Protein AF-A0A4W5R337-F1 (afdb_monomer_lite)

Structure (mmCIF, N/CA/C/O backbone):
data_AF-A0A4W5R337-F1
#
_entry.id   AF-A0A4W5R337-F1
#
loop_
_atom_site.group_PDB
_atom_site.id
_atom_site.type_symbol
_atom_site.label_atom_id
_atom_site.label_alt_id
_atom_site.label_comp_id
_atom_site.label_asym_id
_atom_site.label_entity_id
_atom_site.label_seq_id
_atom_site.pdbx_PDB_ins_code
_atom_site.Cartn_x
_atom_site.Cartn_y
_atom_site.Cartn_z
_atom_site.occupancy
_atom_site.B_iso_or_equiv
_atom_site.auth_seq_id
_atom_site.auth_comp_id
_atom_site.auth_asym_id
_atom_site.auth_atom_id
_atom_site.pdbx_PDB_model_num
ATOM 1 N N . MET A 1 1 ? -64.938 -0.905 4.206 1.00 42.12 1 MET A N 1
ATOM 2 C CA . MET A 1 1 ? -63.739 -0.829 5.069 1.00 42.12 1 MET A CA 1
ATOM 3 C C . MET A 1 1 ? -63.475 0.642 5.354 1.00 42.12 1 MET A C 1
ATOM 5 O O . MET A 1 1 ? -63.471 1.394 4.385 1.00 42.12 1 MET A O 1
ATOM 9 N N . PRO A 1 2 ? -63.363 1.083 6.617 1.00 43.53 2 PRO A N 1
ATOM 10 C CA . PRO A 1 2 ? -63.169 2.494 6.936 1.00 43.53 2 PRO A CA 1
ATOM 11 C C . PRO A 1 2 ? -61.743 2.933 6.580 1.00 43.53 2 PRO A C 1
ATOM 13 O O . PRO A 1 2 ? -60.781 2.204 6.815 1.00 43.53 2 PRO A O 1
ATOM 16 N N . THR A 1 3 ? -61.617 4.128 6.013 1.00 49.59 3 THR A N 1
ATOM 17 C CA . THR A 1 3 ? -60.335 4.786 5.750 1.00 49.59 3 THR A CA 1
ATOM 18 C C . THR A 1 3 ? -59.792 5.342 7.063 1.00 49.59 3 THR A C 1
ATOM 20 O O . THR A 1 3 ? -60.400 6.228 7.660 1.00 49.59 3 THR A O 1
ATOM 23 N N . ILE A 1 4 ? -58.662 4.807 7.529 1.00 48.38 4 ILE A N 1
ATOM 24 C CA . ILE A 1 4 ? -57.938 5.332 8.690 1.00 48.38 4 ILE A CA 1
ATOM 25 C C . ILE A 1 4 ? -57.113 6.537 8.227 1.00 48.38 4 ILE A C 1
ATOM 27 O O . ILE A 1 4 ? -56.077 6.384 7.584 1.00 48.38 4 ILE A O 1
ATOM 31 N N . THR A 1 5 ? -57.580 7.739 8.557 1.00 58.50 5 THR A N 1
ATOM 32 C CA . THR A 1 5 ? -56.793 8.974 8.468 1.00 58.50 5 THR A CA 1
ATOM 33 C C . THR A 1 5 ? -55.800 8.995 9.632 1.00 58.50 5 THR A C 1
ATOM 35 O O . THR A 1 5 ? -56.202 9.185 10.777 1.00 58.50 5 THR A O 1
ATOM 38 N N . GLN A 1 6 ? -54.511 8.772 9.359 1.00 52.09 6 GLN A N 1
ATOM 39 C CA . GLN A 1 6 ? -53.441 8.961 10.343 1.00 52.09 6 GLN A CA 1
ATOM 40 C C . GLN A 1 6 ? -53.028 10.437 10.383 1.00 52.09 6 GLN A C 1
ATOM 42 O O . GLN A 1 6 ? -52.437 10.960 9.440 1.00 52.09 6 GLN A O 1
ATOM 47 N N . THR A 1 7 ? -53.338 11.109 11.486 1.00 58.16 7 THR A N 1
ATOM 48 C CA . THR A 1 7 ? -52.700 12.359 11.912 1.00 58.16 7 THR A CA 1
ATOM 49 C C . THR A 1 7 ? -51.241 12.072 12.293 1.00 58.16 7 THR A C 1
ATOM 51 O O . THR A 1 7 ? -51.015 11.159 13.091 1.00 58.16 7 THR A O 1
ATOM 54 N N . PRO A 1 8 ? -50.235 12.813 11.791 1.00 50.66 8 PRO A N 1
ATOM 55 C CA . PRO A 1 8 ? -48.873 12.642 12.271 1.00 50.66 8 PRO A CA 1
ATOM 56 C C . PRO A 1 8 ? -48.726 13.393 13.600 1.00 50.66 8 PRO A C 1
ATOM 58 O O . PRO A 1 8 ? -48.792 14.618 13.642 1.00 50.66 8 PRO A O 1
ATOM 61 N N . LEU A 1 9 ? -48.560 12.648 14.695 1.00 50.72 9 LEU A N 1
ATOM 62 C CA . LEU A 1 9 ? -48.107 13.193 15.973 1.00 50.72 9 LEU A CA 1
ATOM 63 C C . LEU A 1 9 ? -46.600 13.467 15.888 1.00 50.72 9 LEU A C 1
ATOM 65 O O . LEU A 1 9 ? -45.795 12.545 15.741 1.00 50.72 9 LEU A O 1
ATOM 69 N N . GLU A 1 10 ? -46.237 14.744 15.993 1.00 53.50 10 GLU A N 1
ATOM 70 C CA . GLU A 1 10 ? -44.902 15.204 16.371 1.00 53.50 10 GLU A CA 1
ATOM 71 C C . GLU A 1 10 ? -44.474 14.533 17.683 1.00 53.50 10 GLU A C 1
ATOM 73 O O . GLU A 1 10 ? -45.163 14.641 18.695 1.00 53.50 10 GLU A O 1
ATOM 78 N N . GLY A 1 11 ? -43.328 13.845 17.678 1.00 52.38 11 GLY A N 1
ATOM 79 C CA . GLY A 1 11 ? -42.727 13.336 18.912 1.00 52.38 11 GLY A CA 1
ATOM 80 C C . GLY A 1 11 ? -42.077 11.963 18.803 1.00 52.38 11 GLY A C 1
ATOM 81 O O . GLY A 1 11 ? -42.525 11.009 19.425 1.00 52.38 11 GLY A O 1
ATOM 82 N N . SER A 1 12 ? -40.988 11.851 18.047 1.00 42.88 12 SER A N 1
ATOM 83 C CA . SER A 1 12 ? -39.876 10.951 18.388 1.00 42.88 12 SER A CA 1
ATOM 84 C C . SER A 1 12 ? -38.705 11.242 17.456 1.00 42.88 12 SER A C 1
ATOM 86 O O . SER A 1 12 ? -38.610 10.717 16.351 1.00 42.88 12 SER A O 1
ATOM 88 N N . ALA A 1 13 ? -37.790 12.102 17.904 1.00 53.56 13 ALA A N 1
ATOM 89 C CA . ALA A 1 13 ? -36.457 12.155 17.324 1.00 53.56 13 ALA A CA 1
ATOM 90 C C . ALA A 1 13 ? -35.762 10.823 17.647 1.00 53.56 13 ALA A C 1
ATOM 92 O O . ALA A 1 13 ? -35.083 10.686 18.663 1.00 53.56 13 ALA A O 1
ATOM 93 N N . GLN A 1 14 ? -35.987 9.809 16.806 1.00 58.34 14 GLN A N 1
ATOM 94 C CA . GLN A 1 14 ? -35.079 8.674 16.715 1.00 58.34 14 GLN A CA 1
ATOM 95 C C 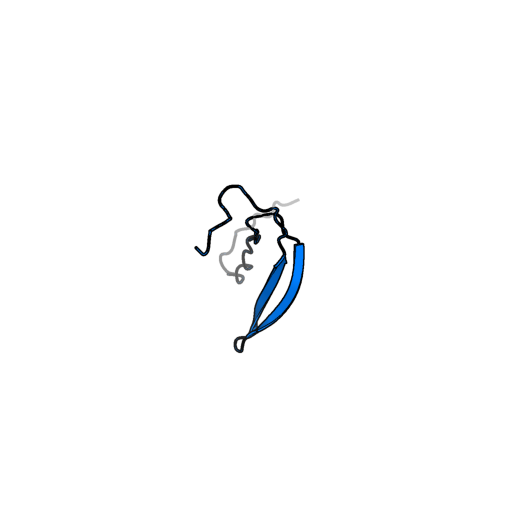. GLN A 1 14 ? -33.681 9.251 16.465 1.00 58.34 14 GLN A C 1
ATOM 97 O O . GLN A 1 14 ? -33.566 10.146 15.620 1.00 58.34 14 GLN A O 1
ATOM 102 N N . PRO A 1 15 ? -32.627 8.799 17.173 1.00 58.88 15 PRO A N 1
ATOM 103 C CA . PRO A 1 15 ? -31.270 9.189 16.823 1.00 58.88 15 PRO A CA 1
ATOM 104 C C . PRO A 1 15 ? -31.085 8.835 15.350 1.00 58.88 15 PRO A C 1
ATOM 106 O O . PRO A 1 15 ? -31.157 7.663 14.974 1.00 58.88 15 PRO A O 1
ATOM 109 N N . GLY A 1 16 ? -30.990 9.870 14.511 1.00 66.69 16 GLY A N 1
ATOM 110 C CA . GLY A 1 16 ? -30.965 9.717 13.066 1.00 66.69 16 GLY A CA 1
ATOM 111 C C . GLY A 1 16 ? -29.873 8.724 12.711 1.00 66.69 16 GLY A C 1
ATOM 112 O O . GLY A 1 16 ? -28.734 8.879 13.151 1.00 66.69 16 GLY A O 1
ATOM 113 N N . GLN A 1 17 ? -30.240 7.675 11.974 1.00 68.69 17 GLN A N 1
ATOM 114 C CA . GLN A 1 17 ? -29.282 6.689 11.491 1.00 68.69 17 GLN A CA 1
ATOM 115 C C . GLN A 1 17 ? -28.113 7.434 10.847 1.00 68.69 17 GLN A C 1
ATOM 117 O O . GLN A 1 17 ? -28.328 8.315 10.009 1.00 68.69 17 GLN A O 1
ATOM 122 N N . ALA A 1 18 ? -26.889 7.116 11.274 1.00 78.88 18 ALA A N 1
ATOM 123 C CA . ALA A 1 18 ? -25.697 7.729 10.714 1.00 78.88 18 ALA A CA 1
ATOM 124 C C . ALA A 1 18 ? -25.726 7.538 9.193 1.00 78.88 18 ALA A C 1
ATOM 126 O O . ALA A 1 18 ? -25.775 6.416 8.688 1.00 78.88 18 ALA A O 1
ATOM 127 N N . GLN A 1 19 ? -25.758 8.647 8.460 1.00 87.50 19 GLN A N 1
ATOM 128 C CA . GLN A 1 19 ? -25.752 8.604 7.008 1.00 87.50 19 GLN A CA 1
ATOM 129 C C . GLN A 1 19 ? -24.323 8.329 6.554 1.00 87.50 19 GLN A C 1
ATOM 131 O O . GLN A 1 19 ? -23.453 9.198 6.612 1.00 87.50 19 GLN A O 1
ATOM 136 N N . TYR A 1 20 ? -24.069 7.100 6.121 1.00 88.94 20 TYR A N 1
ATOM 137 C CA . TYR A 1 20 ? -22.773 6.721 5.582 1.00 88.94 20 TYR A CA 1
ATOM 138 C C . TYR A 1 20 ? -22.683 7.121 4.116 1.00 88.94 20 TYR A C 1
ATOM 140 O O . TYR A 1 20 ? -23.561 6.811 3.309 1.00 88.94 20 TYR A O 1
ATOM 148 N N . ARG A 1 21 ? -21.582 7.778 3.752 1.00 91.69 21 ARG A N 1
ATOM 149 C CA . ARG A 1 21 ? -21.239 8.040 2.358 1.00 91.69 21 ARG A CA 1
ATOM 150 C C . ARG A 1 21 ? -20.076 7.153 1.951 1.00 91.69 21 ARG A C 1
ATOM 152 O O . ARG A 1 21 ? -19.077 7.057 2.655 1.00 91.69 21 ARG A O 1
ATOM 159 N N . HIS A 1 22 ? -20.188 6.549 0.775 1.00 90.00 22 HIS A N 1
ATOM 160 C CA . HIS A 1 22 ? -19.080 5.819 0.180 1.00 90.00 22 HIS A CA 1
ATOM 161 C C . HIS A 1 22 ? -17.923 6.778 -0.156 1.00 90.00 22 HIS A C 1
ATOM 163 O O . HIS A 1 22 ? -18.097 7.720 -0.934 1.00 90.00 22 HIS A O 1
ATOM 169 N N . MET A 1 23 ? -16.745 6.525 0.419 1.00 89.75 23 MET A N 1
ATOM 170 C CA . MET A 1 23 ? -15.500 7.247 0.138 1.00 89.75 23 MET A CA 1
ATOM 171 C C . MET A 1 23 ? -14.404 6.263 -0.296 1.00 89.75 23 MET A C 1
ATOM 173 O O . MET A 1 23 ? -13.708 5.706 0.550 1.00 89.75 23 MET A O 1
ATOM 177 N N . PRO A 1 24 ? -14.239 6.025 -1.608 1.00 89.50 24 PRO A N 1
ATOM 178 C CA . PRO A 1 24 ? -13.194 5.144 -2.109 1.00 89.50 24 PRO A CA 1
ATOM 179 C C . PRO A 1 24 ? -11.826 5.837 -2.086 1.00 89.50 24 PRO A C 1
ATOM 181 O O . PRO A 1 24 ? -11.700 6.998 -2.478 1.00 89.50 24 PRO A O 1
ATOM 184 N N . ILE A 1 25 ? -10.788 5.093 -1.706 1.00 86.19 25 ILE A N 1
ATOM 185 C CA . ILE A 1 25 ? -9.387 5.528 -1.771 1.00 86.19 25 ILE A CA 1
ATOM 186 C C . ILE A 1 25 ? -8.809 5.062 -3.114 1.00 86.19 25 ILE A C 1
ATOM 188 O O . ILE A 1 25 ? -8.921 3.884 -3.453 1.00 86.19 25 ILE A O 1
ATOM 192 N N . ARG A 1 26 ? -8.210 5.971 -3.896 1.00 82.06 26 ARG A N 1
ATOM 193 C CA . ARG A 1 26 ? -7.615 5.657 -5.209 1.00 82.06 26 ARG A CA 1
ATOM 194 C C . ARG A 1 26 ? -6.116 5.936 -5.218 1.00 82.06 26 ARG A C 1
ATOM 196 O O . ARG A 1 26 ? -5.677 6.955 -4.691 1.00 82.06 26 ARG A O 1
ATOM 203 N N . GLY A 1 27 ? -5.352 5.046 -5.848 1.00 80.69 27 GLY A N 1
ATOM 204 C CA . GLY A 1 27 ? -3.958 5.298 -6.215 1.00 80.69 27 GLY A CA 1
ATOM 205 C C . GLY A 1 27 ? -3.862 6.123 -7.502 1.00 80.69 27 GLY A C 1
ATOM 206 O O . GLY A 1 27 ? -4.790 6.128 -8.308 1.00 80.69 27 GLY A O 1
ATOM 207 N N . SER A 1 28 ? -2.742 6.817 -7.700 1.00 80.81 28 SER A N 1
ATOM 208 C CA . SER A 1 28 ? -2.485 7.637 -8.895 1.00 80.81 28 SER A CA 1
ATOM 209 C C . SER A 1 28 ? -2.062 6.826 -10.123 1.00 80.81 28 SER A C 1
ATOM 211 O O . SER A 1 28 ? -2.131 7.327 -11.239 1.00 80.81 28 SER A O 1
ATOM 213 N N . THR A 1 29 ? -1.610 5.586 -9.934 1.00 86.25 29 THR A N 1
ATOM 214 C CA . THR A 1 29 ? -1.135 4.718 -11.014 1.00 86.25 29 THR A CA 1
ATOM 215 C C . THR A 1 29 ? -1.274 3.250 -10.645 1.00 86.25 29 THR A C 1
ATOM 217 O O . THR A 1 29 ? -1.288 2.888 -9.463 1.00 86.25 29 THR A O 1
ATOM 220 N N . ASP A 1 30 ? -1.270 2.405 -11.670 1.00 89.50 30 ASP A N 1
ATOM 221 C CA . ASP A 1 30 ? -1.198 0.958 -11.531 1.00 89.50 30 ASP A CA 1
ATOM 222 C C . ASP A 1 30 ? 0.016 0.563 -10.692 1.00 89.50 30 ASP A C 1
ATOM 224 O O . ASP A 1 30 ? 1.152 0.971 -10.950 1.00 89.50 30 ASP A O 1
ATOM 228 N N . SER A 1 31 ? -0.257 -0.185 -9.630 1.00 92.56 31 SER A N 1
ATOM 229 C CA . SER A 1 31 ? 0.718 -0.607 -8.633 1.00 92.56 31 SER A CA 1
ATOM 230 C C . SER A 1 31 ? 0.319 -1.978 -8.103 1.00 92.56 31 SER A C 1
ATOM 232 O O . SER A 1 31 ? -0.865 -2.313 -8.055 1.00 92.56 31 SER A O 1
ATOM 234 N N . TYR A 1 32 ? 1.295 -2.754 -7.650 1.00 95.50 32 TYR A N 1
ATOM 235 C CA . TYR A 1 32 ? 1.043 -4.018 -6.966 1.00 95.50 32 TYR A CA 1
ATOM 236 C C . TYR A 1 32 ? 0.977 -3.792 -5.458 1.00 95.50 32 TYR A C 1
ATOM 238 O O . TYR A 1 32 ? 1.794 -3.055 -4.907 1.00 95.50 32 TYR A O 1
ATOM 246 N N . ILE A 1 33 ? 0.034 -4.445 -4.778 1.00 95.56 33 ILE A N 1
ATOM 247 C CA . ILE A 1 33 ? 0.005 -4.461 -3.313 1.00 95.56 33 ILE A CA 1
ATOM 248 C C . ILE A 1 33 ? 1.111 -5.397 -2.840 1.00 95.56 33 ILE A C 1
ATOM 250 O O . ILE A 1 33 ? 1.079 -6.594 -3.112 1.00 95.56 33 ILE A O 1
ATOM 254 N N . GLU A 1 34 ? 2.089 -4.841 -2.139 1.00 96.94 34 GLU A N 1
ATOM 255 C CA . GLU A 1 34 ? 3.205 -5.609 -1.593 1.00 96.94 34 GLU A CA 1
ATOM 256 C C . GLU A 1 34 ? 2.938 -6.018 -0.146 1.00 96.94 34 GLU A C 1
ATOM 258 O O . GLU A 1 34 ? 3.209 -7.150 0.250 1.00 96.94 34 GLU A O 1
ATOM 263 N N . LYS A 1 35 ? 2.369 -5.107 0.651 1.00 97.38 35 LYS A N 1
ATOM 264 C CA . LYS A 1 35 ? 2.086 -5.358 2.064 1.00 97.38 35 LYS A CA 1
ATOM 265 C C . LYS A 1 35 ? 0.882 -4.562 2.538 1.00 97.38 35 LYS A C 1
ATOM 267 O O . LYS A 1 35 ? 0.746 -3.386 2.211 1.00 97.38 35 LYS A O 1
ATOM 272 N N . VAL A 1 36 ? 0.057 -5.185 3.371 1.00 97.50 36 VAL A N 1
ATOM 273 C CA . VAL A 1 36 ? -1.022 -4.519 4.105 1.00 97.50 36 VAL A CA 1
ATOM 274 C C . VAL A 1 36 ? -0.698 -4.593 5.589 1.00 97.50 36 VAL A C 1
ATOM 276 O O . VAL A 1 36 ? -0.346 -5.654 6.103 1.00 97.50 36 VAL A O 1
ATOM 279 N N . ILE A 1 37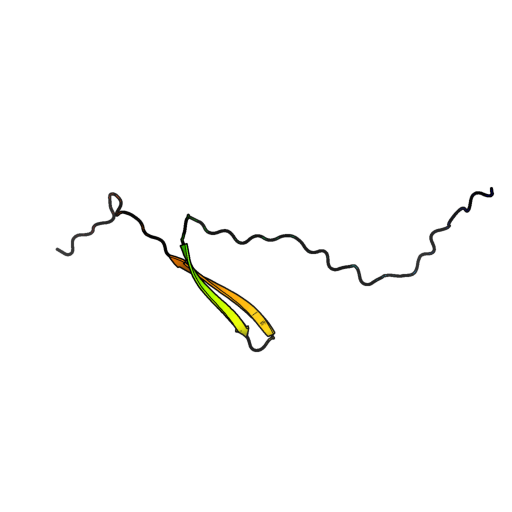 ? -0.784 -3.456 6.269 1.00 97.69 37 ILE A N 1
ATOM 280 C CA . ILE A 1 37 ? -0.593 -3.346 7.712 1.00 97.69 37 ILE A CA 1
ATOM 281 C C . ILE A 1 37 ? -1.856 -2.725 8.291 1.00 97.69 37 ILE A C 1
ATOM 283 O O . ILE A 1 37 ? -2.280 -1.651 7.865 1.00 97.69 37 ILE A O 1
ATOM 287 N N . ILE A 1 38 ? -2.427 -3.401 9.280 1.00 97.25 38 ILE A N 1
ATOM 288 C CA . ILE A 1 38 ? -3.559 -2.915 10.061 1.00 97.25 38 ILE A CA 1
ATOM 289 C C . ILE A 1 38 ? -3.029 -2.630 11.461 1.00 97.25 38 ILE A C 1
ATOM 291 O O . ILE A 1 38 ? -2.392 -3.487 12.072 1.00 97.25 38 ILE A O 1
ATOM 295 N N . SER A 1 39 ? -3.248 -1.415 11.942 1.00 97.06 39 SER A N 1
ATOM 296 C CA . SER A 1 39 ? -2.802 -0.968 13.263 1.00 97.06 39 SER A CA 1
ATOM 297 C C . SER A 1 39 ? -3.855 -0.074 13.900 1.00 97.06 39 SER A C 1
ATOM 299 O O . SER A 1 39 ? -4.622 0.557 13.178 1.00 97.06 39 SER A O 1
ATOM 301 N N . SER A 1 40 ? -3.863 0.022 15.223 1.00 97.50 40 SER A N 1
ATOM 302 C CA . SER A 1 40 ? -4.600 1.043 15.968 1.00 97.50 40 SER A CA 1
ATOM 303 C C . SER A 1 40 ? -3.627 1.949 16.723 1.00 97.50 40 SER A C 1
ATOM 305 O O . SER A 1 40 ? -2.481 1.567 16.981 1.00 97.50 40 SER A O 1
ATOM 307 N N . ASN A 1 41 ? -4.058 3.172 17.026 1.00 94.81 41 ASN A N 1
ATOM 308 C CA . ASN A 1 41 ? -3.352 4.057 17.952 1.00 94.81 41 ASN A CA 1
ATOM 309 C C . ASN A 1 41 ? -3.920 3.915 19.382 1.00 94.81 41 ASN A C 1
ATOM 311 O O . ASN A 1 41 ? -4.721 3.026 19.653 1.00 94.81 41 ASN A O 1
ATOM 315 N N . THR A 1 42 ? -3.495 4.790 20.297 1.00 96.19 42 THR A N 1
ATOM 316 C CA . THR A 1 42 ? -3.980 4.826 21.689 1.00 96.19 42 THR A CA 1
ATOM 317 C C . THR A 1 42 ? -5.433 5.280 21.834 1.00 96.19 42 THR A C 1
ATOM 319 O O . THR A 1 42 ? -6.011 5.077 22.893 1.00 96.19 42 THR A O 1
ATOM 322 N N . ASP A 1 43 ? -6.011 5.881 20.792 1.00 9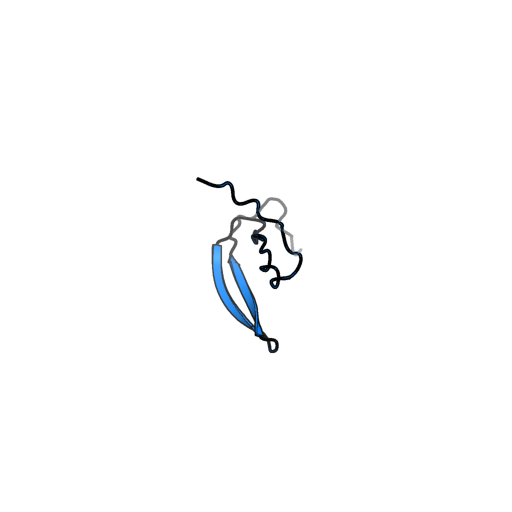6.25 43 ASP A N 1
ATOM 323 C CA . ASP A 1 43 ? -7.389 6.389 20.763 1.00 96.25 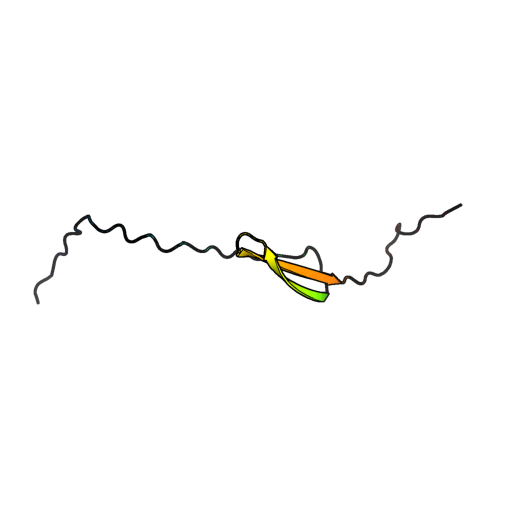43 ASP A CA 1
ATOM 324 C C . ASP A 1 43 ? -8.351 5.404 20.071 1.00 96.25 43 ASP A C 1
ATOM 326 O O . ASP A 1 43 ? -9.424 5.798 19.618 1.00 96.25 43 ASP A O 1
ATOM 330 N N . ASP A 1 44 ? -7.935 4.142 19.902 1.00 93.00 44 ASP A N 1
ATOM 331 C CA . ASP A 1 44 ? -8.657 3.092 19.169 1.00 93.00 44 ASP A CA 1
ATOM 332 C C . ASP A 1 44 ? -9.011 3.453 17.710 1.00 93.00 44 ASP A C 1
ATOM 334 O O . ASP A 1 44 ? -9.856 2.820 17.070 1.00 93.00 44 ASP A O 1
ATOM 338 N N . ALA A 1 45 ? -8.321 4.435 17.124 1.00 95.38 45 ALA A N 1
ATOM 339 C CA . ALA A 1 45 ? -8.471 4.771 15.717 1.00 95.38 45 ALA A CA 1
ATOM 340 C C . ALA A 1 45 ? -7.702 3.768 14.846 1.00 95.38 45 ALA A C 1
ATOM 342 O O . ALA A 1 45 ? -6.484 3.602 14.975 1.00 95.38 45 ALA A O 1
ATOM 343 N N . PHE A 1 46 ? -8.405 3.116 13.917 1.00 96.06 46 PHE A N 1
ATOM 344 C CA . PHE A 1 46 ? -7.797 2.179 12.975 1.00 96.06 46 PHE A CA 1
ATOM 345 C C . PHE A 1 46 ? -7.064 2.901 11.839 1.00 96.06 46 PHE A C 1
ATOM 347 O O . PHE A 1 46 ? -7.608 3.759 11.146 1.00 96.06 46 PHE A O 1
ATOM 354 N N . LEU A 1 47 ? -5.825 2.482 11.604 1.00 95.06 47 LEU A N 1
ATOM 355 C CA . LEU A 1 47 ? -4.948 2.916 10.526 1.00 95.06 47 LEU A CA 1
ATOM 356 C C . LEU A 1 47 ? -4.654 1.722 9.618 1.00 95.06 47 LEU A C 1
ATOM 358 O O . LEU A 1 47 ? -4.061 0.729 10.048 1.00 95.06 47 LEU A O 1
ATOM 362 N N . ILE A 1 48 ? -5.030 1.845 8.345 1.00 96.12 48 ILE A N 1
ATOM 363 C CA . ILE A 1 48 ? -4.751 0.854 7.303 1.00 96.12 48 ILE A CA 1
ATOM 364 C C . ILE A 1 48 ? -3.645 1.420 6.413 1.00 96.12 48 ILE A C 1
ATOM 366 O O . ILE A 1 48 ? -3.859 2.387 5.683 1.00 96.12 48 ILE A O 1
ATOM 370 N N . LYS A 1 49 ? -2.449 0.833 6.482 1.00 95.69 49 LYS A N 1
ATOM 371 C CA . LYS A 1 49 ? -1.298 1.221 5.657 1.00 95.69 49 LYS A CA 1
ATOM 372 C C . LYS A 1 49 ? -1.100 0.181 4.561 1.00 95.69 49 LYS A C 1
ATOM 374 O O . LYS A 1 49 ? -1.010 -1.012 4.847 1.00 95.69 49 LYS A O 1
ATOM 379 N N . ILE A 1 50 ? -1.001 0.633 3.316 1.00 95.00 50 ILE A N 1
ATOM 380 C CA . ILE A 1 50 ? -0.793 -0.230 2.150 1.00 95.00 50 ILE A CA 1
ATOM 381 C C . ILE A 1 50 ? 0.536 0.164 1.507 1.00 95.00 50 ILE A C 1
ATOM 383 O O . ILE A 1 50 ? 0.708 1.308 1.091 1.00 95.00 50 ILE A O 1
ATOM 387 N N . LEU A 1 51 ? 1.476 -0.778 1.438 1.00 95.50 51 LEU A N 1
ATOM 388 C CA . LEU A 1 51 ? 2.710 -0.630 0.675 1.00 95.50 51 LEU A CA 1
ATOM 389 C C . LEU A 1 51 ? 2.431 -1.016 -0.779 1.00 95.50 51 LEU A C 1
ATOM 391 O O . LEU A 1 51 ? 2.027 -2.149 -1.059 1.00 95.50 51 LEU A O 1
ATOM 395 N N . LEU A 1 52 ? 2.643 -0.064 -1.684 1.00 95.06 52 LEU A N 1
ATOM 396 C CA . LEU A 1 52 ? 2.454 -0.231 -3.119 1.00 95.06 52 LEU A CA 1
ATOM 397 C C . LEU A 1 52 ? 3.811 -0.305 -3.820 1.00 95.06 52 LEU A C 1
ATOM 399 O O . LEU A 1 52 ? 4.657 0.567 -3.629 1.00 95.06 52 LEU A O 1
ATOM 403 N N . ARG A 1 53 ? 3.992 -1.319 -4.668 1.00 95.00 53 ARG A N 1
ATOM 404 C CA . ARG A 1 53 ? 5.177 -1.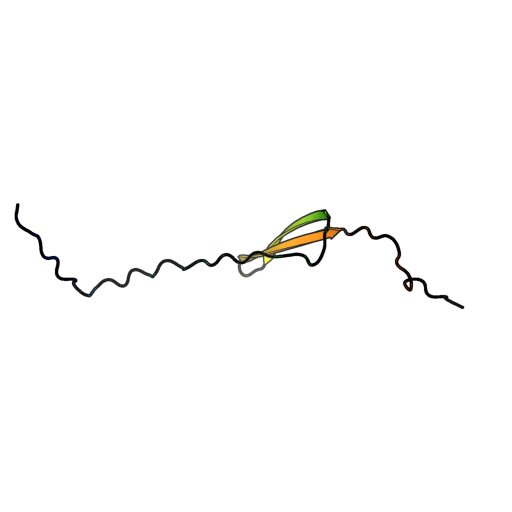494 -5.508 1.00 95.00 53 ARG A CA 1
ATOM 405 C C . ARG A 1 53 ? 4.882 -1.087 -6.940 1.00 95.00 53 ARG A C 1
ATOM 407 O O . ARG A 1 53 ? 3.927 -1.569 -7.551 1.00 95.00 53 ARG A O 1
ATOM 414 N N . GLN A 1 54 ? 5.759 -0.260 -7.492 1.00 94.25 54 GLN A N 1
ATOM 415 C CA . GLN A 1 54 ? 5.750 0.124 -8.898 1.00 94.25 54 GLN A CA 1
ATOM 416 C C . GLN A 1 54 ? 7.059 -0.314 -9.537 1.00 94.25 54 GLN A C 1
ATOM 418 O O . GLN A 1 54 ? 8.138 -0.130 -8.980 1.00 94.25 54 GLN A O 1
ATOM 423 N N . THR A 1 55 ? 6.964 -0.911 -10.716 1.00 91.81 55 THR A N 1
ATOM 424 C CA . THR A 1 55 ? 8.128 -1.233 -11.536 1.00 91.81 55 THR A CA 1
ATOM 425 C C . THR A 1 55 ? 7.964 -0.478 -12.838 1.00 91.81 55 THR A C 1
ATOM 427 O O . THR A 1 55 ? 7.065 -0.791 -13.616 1.00 91.81 55 THR A O 1
ATOM 430 N N . ARG A 1 56 ? 8.801 0.542 -13.049 1.00 91.12 56 ARG A N 1
ATOM 431 C CA . ARG A 1 56 ? 8.812 1.331 -14.282 1.00 91.12 56 ARG A CA 1
ATOM 432 C C . ARG A 1 56 ? 10.090 1.103 -15.067 1.00 91.12 56 ARG A C 1
ATOM 434 O O . ARG A 1 56 ? 11.130 0.745 -14.516 1.00 91.12 56 ARG A O 1
ATOM 441 N N . ARG A 1 57 ? 9.967 1.272 -16.379 1.00 90.75 57 ARG A N 1
ATOM 442 C CA . ARG A 1 57 ? 11.106 1.350 -17.288 1.00 90.75 57 ARG A CA 1
ATOM 443 C C . ARG A 1 57 ? 11.665 2.771 -17.218 1.00 90.75 57 ARG A C 1
ATOM 445 O O . ARG A 1 57 ? 10.842 3.679 -17.162 1.00 90.75 57 ARG A O 1
ATOM 452 N N . PRO A 1 58 ? 12.997 2.954 -17.233 1.00 92.00 58 PRO A N 1
ATOM 453 C CA . PRO A 1 58 ? 13.561 4.289 -17.266 1.00 92.00 58 PRO A CA 1
ATOM 454 C C . PRO A 1 58 ? 13.044 5.091 -18.459 1.00 92.00 58 PRO A C 1
ATOM 456 O O . PRO A 1 58 ? 12.967 4.559 -19.572 1.00 92.00 58 PRO A O 1
ATOM 459 N N . GLU A 1 59 ? 12.694 6.346 -18.216 1.00 91.75 59 GLU A N 1
ATOM 460 C CA . GLU A 1 59 ? 12.159 7.260 -19.228 1.00 91.75 59 GLU A CA 1
ATOM 461 C C . GLU A 1 59 ? 13.231 8.244 -19.724 1.00 91.75 59 GLU A C 1
ATOM 463 O O . GLU A 1 59 ? 14.306 8.410 -19.135 1.00 91.75 59 GLU A O 1
ATOM 468 N N . ILE A 1 60 ? 12.969 8.885 -20.868 1.00 90.38 60 ILE A N 1
ATOM 469 C CA . ILE A 1 60 ? 13.895 9.875 -21.423 1.00 90.38 60 ILE A CA 1
ATOM 470 C C . ILE A 1 60 ? 14.050 11.047 -20.443 1.00 90.38 60 ILE A C 1
ATOM 472 O O . ILE A 1 60 ? 13.069 11.637 -20.006 1.00 90.38 60 ILE A O 1
ATOM 476 N N . GLY A 1 61 ? 15.292 11.383 -20.094 1.00 89.12 61 GLY A N 1
ATOM 477 C CA . GLY A 1 61 ? 15.591 12.466 -19.150 1.00 89.12 61 GLY A CA 1
ATOM 478 C C . GLY A 1 61 ? 15.789 12.037 -17.692 1.00 89.12 61 GLY A C 1
ATOM 479 O O . GLY A 1 61 ? 16.069 12.894 -16.861 1.00 89.12 61 GLY A O 1
ATOM 480 N N . GLU A 1 62 ? 15.715 10.743 -17.362 1.00 90.06 62 GLU A N 1
ATOM 481 C CA . GLU A 1 62 ? 15.939 10.269 -15.983 1.00 90.06 62 GLU A CA 1
ATOM 482 C C . GLU A 1 62 ? 17.419 10.100 -15.592 1.00 90.06 62 GLU A C 1
ATOM 484 O O . GLU A 1 62 ? 17.746 9.935 -14.416 1.00 90.06 62 GLU A O 1
ATOM 489 N N . VAL A 1 63 ? 18.344 10.133 -16.553 1.00 87.94 63 VAL A N 1
ATOM 490 C CA . VAL A 1 63 ? 19.770 9.899 -16.295 1.00 87.94 63 VAL A CA 1
ATOM 491 C C . VAL A 1 63 ? 20.498 11.225 -16.083 1.00 87.94 63 VAL A C 1
ATOM 493 O O . VAL A 1 63 ? 20.481 12.090 -16.954 1.00 87.94 63 VAL A O 1
ATOM 496 N N . SER A 1 64 ? 21.201 11.351 -14.955 1.00 85.56 64 SER A N 1
ATOM 497 C CA . SER A 1 64 ? 22.111 12.467 -14.677 1.00 85.56 64 SER A CA 1
ATOM 498 C C . SER A 1 64 ? 23.563 11.984 -14.583 1.00 85.56 64 SER A C 1
ATOM 500 O O . SER A 1 64 ? 23.843 10.940 -13.985 1.00 85.56 64 SER A O 1
ATOM 502 N N . SER A 1 65 ? 24.485 12.743 -15.185 1.00 86.56 65 SER A N 1
ATOM 503 C CA . SER A 1 65 ? 25.932 12.519 -15.077 1.00 86.56 65 SER A CA 1
ATOM 504 C C . SER A 1 65 ? 26.434 12.949 -13.699 1.00 86.56 65 SER A C 1
ATOM 506 O O . SER A 1 65 ? 25.968 13.932 -13.132 1.00 86.56 65 SER A O 1
ATOM 508 N N . ARG A 1 66 ? 27.417 12.217 -13.166 1.00 87.12 66 ARG A N 1
ATOM 509 C CA . ARG A 1 66 ? 28.132 12.578 -11.928 1.00 87.12 66 ARG A CA 1
ATOM 510 C C . ARG A 1 66 ? 29.448 13.328 -12.173 1.00 87.12 66 ARG A C 1
ATOM 512 O O . ARG A 1 66 ? 30.144 13.617 -11.204 1.00 87.12 66 ARG A O 1
ATOM 519 N N . HIS A 1 67 ? 29.790 13.570 -13.437 1.00 86.12 67 HIS A N 1
ATOM 520 C CA . HIS A 1 67 ? 30.990 14.286 -13.874 1.00 86.12 67 HIS A CA 1
ATOM 521 C C . HIS A 1 67 ? 30.642 15.715 -14.257 1.00 86.12 67 HIS A C 1
ATOM 523 O O . HIS A 1 67 ? 29.596 15.866 -14.935 1.00 86.12 67 HIS A O 1
#

Organism: NCBI:txid62062

Secondary structure (DSSP, 8-state):
---------------PPP---------SS--EEEEEEEEE-TT--EEEEEEEE---PPPTT------

Sequence (67 aa):
MPTITQTPLEGSAQPGQAQYRHM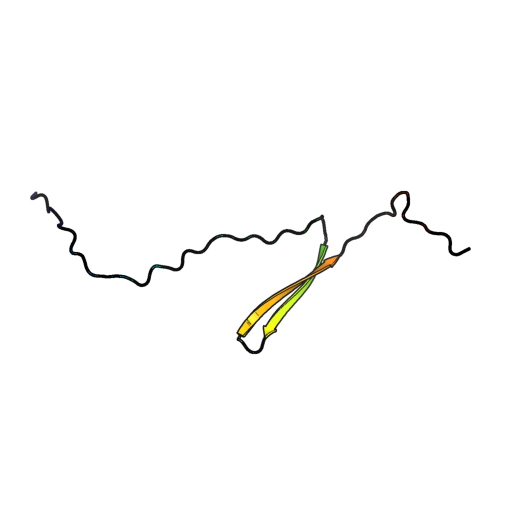PIRGSTDSYIEKVIISSNTDDAFLIKILLRQTRRPEIGEVSSRH

InterPro domains:
  IPR014724 RNA polymerase Rpb2, OB-fold [G3DSA:2.40.50.150] (1-56)

Foldseek 3Di:
DDDDDDDDDPDDPDVPDPDDDDDDDDDPDDWDFPDWDWDADPVRDIDIDTDTHDDDDDDPPPDDDPD

pLDDT: mean 81.93, std 17.52, range [42.12, 97.69]

Radius of gyration: 27.45 Å; chains: 1; bounding box: 95×21×43 Å